Protein AF-A0A090W2R4-F1 (afdb_monomer_lite)

pLDDT: mean 85.59, std 10.7, range [49.16, 96.56]

Sequence (148 aa):
MKKVISLIYLLGVFQSLTAQNKTEIKQKLDSLAKVYTEYRLNNQLQKKRFEVTITSEKWDSINFDPYRNDIKIQPFEITFSDSTYTSPIDGKKVITSRYGWRRGRAHQGIDIDLVTGDSVRTMFDGIVRFARYSSGHGRIVIVRHYNA

InterPro domains:
  IPR011055 Duplicated hybrid motif [G3DSA:2.70.70.10] (69-148)
  IPR011055 Duplicated hybrid motif [SSF51261] (20-147)

Organism: NCBI:txid221126

Secondary structure (DSSP, 8-state):
-HHHHHHHHHHHHHHHHHHHHHHHHHHHHHHHHHHHHHHHHHHHHHHHHHTS-TTTSS--SS-S-TTTTS----PPP----GGG---SSSS---EEE-SEEETTEEE-S-EE---TT-----SS-EEEEEEEEETTTEEEEEEEEPP-

Structure (mmCIF, N/CA/C/O backbone):
data_AF-A0A090W2R4-F1
#
_entry.id   AF-A0A090W2R4-F1
#
loop_
_atom_site.group_PDB
_atom_site.id
_atom_site.type_symbol
_atom_site.label_atom_id
_atom_site.label_alt_id
_atom_site.label_comp_id
_atom_site.label_asym_id
_atom_site.label_entity_id
_atom_site.label_seq_id
_atom_site.pdbx_PDB_ins_code
_atom_site.Cartn_x
_atom_site.Cartn_y
_atom_site.Cartn_z
_atom_site.occupancy
_atom_site.B_iso_or_equiv
_atom_site.auth_seq_id
_atom_site.auth_comp_id
_atom_site.auth_asym_id
_atom_site.auth_atom_id
_atom_site.pdbx_PDB_model_num
ATOM 1 N N . MET A 1 1 ? 52.989 5.330 -77.107 1.00 63.06 1 MET A N 1
ATOM 2 C CA . MET A 1 1 ? 53.467 5.506 -75.713 1.00 63.06 1 MET A CA 1
ATOM 3 C C . MET A 1 1 ? 52.645 6.516 -74.905 1.00 63.06 1 MET A C 1
ATOM 5 O O . MET A 1 1 ? 52.039 6.098 -73.931 1.00 63.06 1 MET A O 1
ATOM 9 N N . LYS A 1 2 ? 52.516 7.794 -75.307 1.00 64.81 2 LYS A N 1
ATOM 10 C CA . LYS A 1 2 ? 51.779 8.825 -74.527 1.00 64.81 2 LYS A CA 1
ATOM 11 C C . LYS A 1 2 ? 50.309 8.476 -74.192 1.00 64.81 2 LYS A C 1
ATOM 13 O O . LYS A 1 2 ? 49.874 8.700 -73.070 1.00 64.81 2 LYS A O 1
ATOM 18 N N . LYS A 1 3 ? 49.570 7.857 -75.126 1.00 68.06 3 LYS A N 1
ATOM 19 C CA . LYS A 1 3 ? 48.167 7.425 -74.917 1.00 68.06 3 LYS A CA 1
ATOM 20 C C . LYS A 1 3 ? 48.014 6.291 -73.887 1.00 68.06 3 LYS A C 1
ATOM 22 O O . LYS A 1 3 ? 47.034 6.266 -73.157 1.00 68.06 3 LYS A O 1
ATOM 27 N N . VAL A 1 4 ? 48.995 5.389 -73.800 1.00 74.81 4 VAL A N 1
ATOM 28 C CA . VAL A 1 4 ? 48.988 4.259 -72.849 1.00 74.81 4 VAL A CA 1
ATOM 29 C C . VAL A 1 4 ? 49.258 4.755 -71.428 1.00 74.81 4 VAL A C 1
ATOM 31 O O . VAL A 1 4 ? 48.567 4.361 -70.498 1.00 74.81 4 VAL A O 1
ATOM 34 N N . ILE A 1 5 ? 50.199 5.691 -71.275 1.00 75.06 5 ILE A N 1
ATOM 35 C CA . ILE A 1 5 ? 50.505 6.321 -69.983 1.00 75.06 5 ILE A CA 1
ATOM 36 C C . ILE A 1 5 ? 49.275 7.079 -69.457 1.00 75.06 5 ILE A C 1
ATOM 38 O O . ILE A 1 5 ? 48.889 6.896 -68.309 1.00 75.06 5 ILE A O 1
ATOM 42 N N . SER A 1 6 ? 48.595 7.853 -70.309 1.00 72.88 6 SER A N 1
ATOM 43 C CA . SER A 1 6 ? 47.368 8.571 -69.930 1.00 72.88 6 SER A CA 1
ATOM 44 C C . SER A 1 6 ? 46.235 7.645 -69.461 1.00 72.88 6 SER A C 1
ATOM 46 O O . SER A 1 6 ? 45.525 7.998 -68.522 1.00 72.88 6 SER A O 1
ATOM 48 N N . LEU A 1 7 ? 46.081 6.463 -70.068 1.00 76.69 7 LEU A N 1
ATOM 49 C CA . LEU A 1 7 ? 45.064 5.483 -69.677 1.00 76.69 7 LEU A CA 1
ATOM 50 C C . LEU A 1 7 ? 45.366 4.846 -68.310 1.00 76.69 7 LEU A C 1
ATOM 52 O O . LEU A 1 7 ? 44.453 4.653 -67.511 1.00 76.69 7 LEU A O 1
ATOM 56 N N . ILE A 1 8 ? 46.642 4.577 -68.016 1.00 79.88 8 ILE A N 1
ATOM 57 C CA . ILE A 1 8 ? 47.083 4.051 -66.714 1.00 79.88 8 ILE A CA 1
ATOM 58 C C . ILE A 1 8 ? 46.815 5.069 -65.596 1.00 79.88 8 ILE A C 1
ATOM 60 O O . ILE A 1 8 ? 46.301 4.698 -64.543 1.00 79.88 8 ILE A O 1
ATOM 64 N N . TYR A 1 9 ? 47.087 6.358 -65.836 1.00 79.12 9 TYR A N 1
ATOM 65 C CA . TYR A 1 9 ? 46.758 7.423 -64.881 1.00 79.12 9 TYR A CA 1
ATOM 66 C C . TYR A 1 9 ? 45.248 7.532 -64.634 1.00 79.12 9 TYR A C 1
ATOM 68 O O . TYR A 1 9 ? 44.826 7.623 -63.483 1.00 79.12 9 TYR A O 1
ATOM 76 N N . LEU A 1 10 ? 44.427 7.468 -65.688 1.00 78.9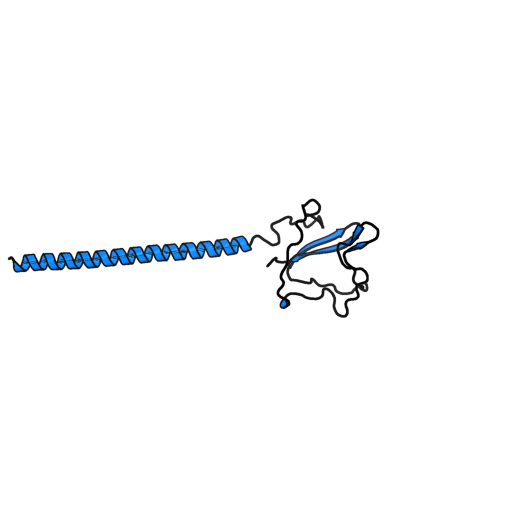4 10 LEU A N 1
ATOM 77 C CA . LEU A 1 10 ? 42.967 7.516 -65.559 1.00 78.94 10 LEU A CA 1
ATOM 78 C C . LEU A 1 10 ? 42.427 6.324 -64.749 1.00 78.94 10 LEU A C 1
ATOM 80 O O . LEU A 1 10 ? 41.570 6.502 -63.883 1.00 78.94 10 LEU A O 1
ATOM 84 N N . LEU A 1 11 ? 42.964 5.122 -64.986 1.00 81.19 11 LEU A N 1
ATOM 85 C CA . LEU A 1 11 ? 42.590 3.916 -64.248 1.00 81.19 11 LEU A CA 1
ATOM 86 C C . LEU A 1 11 ? 43.001 4.004 -62.768 1.00 81.19 11 LEU A C 1
ATOM 88 O O . LEU A 1 11 ? 42.218 3.637 -61.895 1.00 81.19 11 LEU A O 1
ATOM 92 N N . GLY A 1 12 ? 44.189 4.547 -62.480 1.00 76.00 12 GLY A N 1
ATOM 93 C CA . GLY A 1 12 ? 44.664 4.782 -61.114 1.00 76.00 12 GLY A CA 1
ATOM 94 C C . GLY A 1 12 ? 43.809 5.792 -60.341 1.00 76.00 12 GLY A C 1
ATOM 95 O O . GLY A 1 12 ? 43.485 5.554 -59.179 1.00 76.00 12 GLY A O 1
ATOM 96 N N . VAL A 1 13 ? 43.375 6.879 -60.993 1.00 76.19 13 VAL A N 1
ATOM 97 C CA . VAL A 1 13 ? 42.456 7.874 -60.404 1.00 76.19 13 VAL A CA 1
ATOM 98 C C . VAL A 1 13 ? 41.071 7.273 -60.137 1.00 76.19 13 VAL A C 1
ATOM 100 O O . VAL A 1 13 ? 40.458 7.550 -59.108 1.00 76.19 13 VAL A O 1
ATOM 103 N N . PHE A 1 14 ? 40.571 6.409 -61.024 1.00 81.88 14 PHE A N 1
ATOM 104 C CA . PHE A 1 14 ? 39.295 5.727 -60.802 1.00 81.88 14 PHE A CA 1
ATOM 105 C C . PHE A 1 14 ? 39.373 4.742 -59.624 1.00 81.88 14 PHE A C 1
ATOM 107 O O . PHE A 1 14 ? 38.499 4.725 -58.755 1.00 81.88 14 PHE A O 1
ATOM 114 N N . GLN A 1 15 ? 40.452 3.957 -59.541 1.00 78.88 15 GLN A N 1
ATOM 115 C CA . GLN A 1 15 ? 40.676 3.030 -58.430 1.00 78.88 15 GLN A CA 1
ATOM 116 C C . GLN A 1 15 ? 40.804 3.759 -57.083 1.00 78.88 15 GLN A C 1
ATOM 118 O O . GLN A 1 15 ? 40.185 3.327 -56.109 1.00 78.88 15 GLN A O 1
ATOM 123 N N . SER A 1 16 ? 41.517 4.888 -57.015 1.00 74.69 16 SER A N 1
ATOM 124 C CA . SER A 1 16 ? 41.635 5.663 -55.772 1.00 74.69 16 SER A CA 1
ATOM 125 C C . SER A 1 16 ? 40.297 6.263 -55.321 1.00 74.69 16 SER A C 1
ATOM 127 O O . SER A 1 16 ? 39.964 6.165 -54.139 1.00 74.69 16 SER A O 1
ATOM 129 N N . LEU A 1 17 ? 39.478 6.777 -56.247 1.00 77.62 17 LEU A N 1
ATOM 130 C CA . LEU A 1 17 ? 38.143 7.307 -55.943 1.00 77.62 17 LEU A CA 1
ATOM 131 C C . LEU A 1 17 ? 37.202 6.220 -55.390 1.00 77.62 17 LEU A C 1
ATOM 133 O O . LEU A 1 17 ? 36.506 6.434 -54.397 1.00 77.62 17 LEU A O 1
ATOM 137 N N . THR A 1 18 ? 37.211 5.020 -55.986 1.00 83.31 18 THR A N 1
ATOM 138 C CA . THR A 1 18 ? 36.407 3.889 -55.481 1.00 83.31 18 THR A CA 1
ATOM 139 C C . THR A 1 18 ? 36.855 3.424 -54.092 1.00 83.31 18 THR A C 1
ATOM 141 O O . THR A 1 18 ? 36.014 3.110 -53.245 1.00 83.31 18 THR A O 1
ATOM 144 N N . ALA A 1 19 ? 38.163 3.432 -53.816 1.00 81.31 19 ALA A N 1
ATOM 145 C CA . ALA A 1 19 ? 38.710 3.086 -52.508 1.00 81.31 19 ALA A CA 1
ATOM 146 C C . ALA A 1 19 ? 38.350 4.132 -51.438 1.00 81.31 19 ALA A C 1
ATOM 148 O O . ALA A 1 19 ? 37.998 3.769 -50.311 1.00 81.31 19 ALA A O 1
ATOM 149 N N . GLN A 1 20 ? 38.374 5.419 -51.797 1.00 81.69 20 GLN A N 1
ATOM 150 C CA . GLN A 1 20 ? 37.968 6.514 -50.917 1.00 81.69 20 GLN A CA 1
ATOM 151 C C . GLN A 1 20 ? 36.478 6.414 -50.558 1.00 81.69 20 GLN A C 1
ATOM 153 O O . GLN A 1 20 ? 36.143 6.403 -49.374 1.00 81.69 20 GLN A O 1
ATOM 158 N N . ASN A 1 21 ? 35.601 6.193 -51.546 1.00 85.12 21 ASN A N 1
ATOM 159 C CA . ASN A 1 21 ? 34.167 5.973 -51.314 1.00 85.12 21 ASN A CA 1
ATOM 160 C C . ASN A 1 21 ? 33.903 4.755 -50.414 1.00 85.12 21 ASN A C 1
ATOM 162 O O . ASN A 1 21 ? 33.089 4.819 -49.494 1.00 85.12 21 ASN A O 1
ATOM 166 N N . LYS A 1 22 ? 34.617 3.641 -50.629 1.00 89.50 22 LYS A N 1
ATOM 167 C CA . LYS A 1 22 ? 34.499 2.442 -49.782 1.00 89.50 22 LYS A CA 1
ATOM 168 C C . LYS A 1 22 ? 34.914 2.718 -48.335 1.00 89.50 22 LYS A C 1
ATOM 170 O O . LYS A 1 22 ? 34.295 2.196 -47.408 1.00 89.50 22 LYS A O 1
ATOM 175 N N . THR A 1 23 ? 35.945 3.535 -48.144 1.00 90.38 23 THR A N 1
ATOM 176 C CA . THR A 1 23 ? 36.439 3.918 -46.816 1.00 90.38 23 THR A CA 1
ATOM 177 C C . THR A 1 23 ? 35.430 4.805 -46.092 1.00 90.38 23 THR A C 1
ATOM 179 O O . THR A 1 23 ? 35.125 4.545 -44.932 1.00 90.38 23 THR A O 1
ATOM 182 N N . GLU A 1 24 ? 34.842 5.783 -46.783 1.00 91.44 24 GLU A N 1
ATOM 183 C CA . GLU A 1 24 ? 33.802 6.651 -46.219 1.00 91.44 24 GLU A CA 1
ATOM 184 C C . GLU A 1 24 ? 32.540 5.858 -45.838 1.00 91.44 24 GLU A C 1
ATOM 186 O O . GLU A 1 24 ? 31.991 6.038 -44.751 1.00 91.44 24 GLU A O 1
ATOM 191 N N . ILE A 1 25 ? 32.109 4.920 -46.690 1.00 89.88 25 ILE A N 1
ATOM 192 C CA . ILE A 1 25 ? 30.982 4.022 -46.394 1.00 89.88 25 ILE A CA 1
ATOM 193 C C . ILE A 1 25 ? 31.279 3.180 -45.150 1.00 89.88 25 ILE A C 1
ATOM 195 O O . ILE A 1 25 ? 30.427 3.070 -44.269 1.00 89.88 25 ILE A O 1
ATOM 199 N N . LYS A 1 26 ? 32.491 2.621 -45.041 1.00 92.94 26 LYS A N 1
ATOM 200 C CA . LYS A 1 26 ? 32.899 1.848 -43.863 1.00 92.94 26 LYS A CA 1
ATOM 201 C C . LYS A 1 26 ? 32.877 2.703 -42.594 1.00 92.94 26 LYS A C 1
ATOM 203 O O . LYS A 1 26 ? 32.301 2.283 -41.600 1.00 92.94 26 LYS A O 1
ATOM 208 N N . GLN A 1 27 ? 33.417 3.919 -42.644 1.00 94.62 27 GLN A N 1
ATOM 209 C CA . GLN A 1 27 ? 33.406 4.843 -41.505 1.00 94.62 27 GLN A CA 1
ATOM 210 C C . GLN A 1 27 ? 31.981 5.204 -41.059 1.00 94.62 27 GLN A C 1
ATOM 212 O O . GLN A 1 27 ? 31.710 5.261 -39.860 1.00 94.62 27 GLN A O 1
ATOM 217 N N . LYS A 1 28 ? 31.054 5.405 -42.007 1.00 93.69 28 LYS A N 1
ATOM 218 C CA . LYS A 1 28 ? 29.631 5.643 -41.709 1.00 93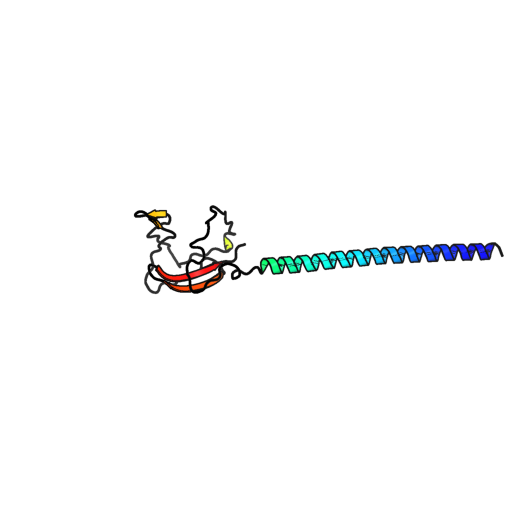.69 28 LYS A CA 1
ATOM 219 C C . LYS A 1 28 ? 28.942 4.415 -41.106 1.00 93.69 28 LYS A C 1
ATOM 221 O O . LYS A 1 28 ? 28.105 4.561 -40.222 1.00 93.69 28 LYS A O 1
ATOM 226 N N . LEU A 1 29 ? 29.287 3.211 -41.561 1.00 94.62 29 LEU A N 1
ATOM 227 C CA . LEU A 1 29 ? 28.769 1.968 -40.982 1.00 94.62 29 LEU A CA 1
ATOM 228 C C . LEU A 1 29 ? 29.286 1.752 -39.556 1.00 94.62 29 LEU A C 1
ATOM 230 O O . LEU A 1 29 ? 28.501 1.417 -38.671 1.00 94.62 29 LEU A O 1
ATOM 234 N N . ASP A 1 30 ? 30.573 2.005 -39.318 1.00 95.94 30 ASP A N 1
ATOM 235 C CA . ASP A 1 30 ? 31.190 1.886 -37.995 1.00 95.94 30 ASP A CA 1
ATOM 236 C C . ASP A 1 30 ? 30.583 2.901 -37.008 1.00 95.94 30 ASP A C 1
ATOM 238 O O . ASP A 1 30 ? 30.282 2.561 -35.859 1.00 95.94 30 ASP A O 1
ATOM 242 N N . SER A 1 31 ? 30.327 4.138 -37.453 1.00 93.69 31 SER A N 1
ATOM 243 C CA . SER A 1 31 ? 29.675 5.152 -36.617 1.00 93.69 31 SER A CA 1
ATOM 244 C C . SER A 1 31 ? 28.214 4.807 -36.316 1.00 93.69 31 SER A C 1
ATOM 246 O O . SER A 1 31 ? 27.786 4.934 -35.168 1.00 93.69 31 SER A O 1
ATOM 248 N N . LEU A 1 32 ? 27.463 4.291 -37.295 1.00 95.62 32 LEU A N 1
ATOM 249 C CA . LEU A 1 32 ? 26.089 3.827 -37.093 1.00 95.62 32 LEU A CA 1
ATOM 250 C C . LEU A 1 32 ? 26.026 2.646 -36.115 1.00 95.62 32 LEU A C 1
ATOM 252 O O . LEU A 1 32 ? 25.173 2.623 -35.225 1.00 95.62 32 LEU A O 1
ATOM 256 N N . ALA A 1 33 ? 26.951 1.689 -36.238 1.00 95.31 33 ALA A N 1
ATOM 257 C CA . ALA A 1 33 ? 27.058 0.558 -35.321 1.00 95.31 33 ALA A CA 1
ATOM 258 C C . ALA A 1 33 ? 27.340 1.023 -33.883 1.00 95.31 33 ALA A C 1
ATOM 260 O O . ALA A 1 33 ? 26.746 0.504 -32.932 1.00 95.31 33 ALA A O 1
ATOM 261 N N . LYS A 1 34 ? 28.189 2.045 -33.716 1.00 96.38 34 LYS A N 1
ATOM 262 C CA . LYS A 1 34 ? 28.466 2.656 -32.412 1.00 96.38 34 LYS A CA 1
ATOM 263 C C . LYS A 1 34 ? 27.217 3.306 -31.809 1.00 96.38 34 LYS A C 1
ATOM 265 O O . LYS A 1 34 ? 26.869 2.984 -30.676 1.00 96.38 34 LYS A O 1
ATOM 270 N N . VAL A 1 35 ? 26.504 4.135 -32.577 1.00 96.38 35 VAL A N 1
ATOM 271 C CA . VAL A 1 35 ? 25.259 4.790 -32.129 1.00 96.38 35 VAL A CA 1
ATOM 272 C C . VAL A 1 35 ? 24.209 3.757 -31.713 1.00 96.38 35 VAL A C 1
ATOM 274 O O . VAL A 1 35 ? 23.595 3.884 -30.654 1.00 96.38 35 VAL A O 1
ATOM 277 N N . TYR A 1 36 ? 24.028 2.695 -32.503 1.00 94.44 36 TYR A N 1
ATOM 278 C CA . TYR A 1 36 ? 23.093 1.623 -32.161 1.00 94.44 36 TYR A CA 1
ATOM 279 C C . TYR A 1 36 ? 23.491 0.902 -30.864 1.00 94.44 36 TYR A C 1
ATOM 281 O O . TYR A 1 36 ? 22.639 0.606 -30.025 1.00 94.44 36 TYR A O 1
ATOM 289 N N . THR A 1 37 ? 24.788 0.661 -30.664 1.00 96.00 37 THR A N 1
ATOM 290 C CA . THR A 1 37 ? 25.310 0.029 -29.444 1.00 96.00 37 THR A CA 1
ATOM 291 C C . THR A 1 37 ? 25.068 0.904 -28.210 1.00 96.00 37 THR A C 1
ATOM 293 O O . THR A 1 37 ? 24.588 0.406 -27.191 1.00 96.00 37 THR A O 1
ATOM 296 N N . GLU A 1 38 ? 25.321 2.211 -28.310 1.00 95.19 38 GLU A N 1
ATOM 297 C CA . GLU A 1 38 ? 25.050 3.182 -27.240 1.00 95.19 38 GLU A CA 1
ATOM 298 C C . GLU A 1 38 ? 23.555 3.243 -26.896 1.00 95.19 38 G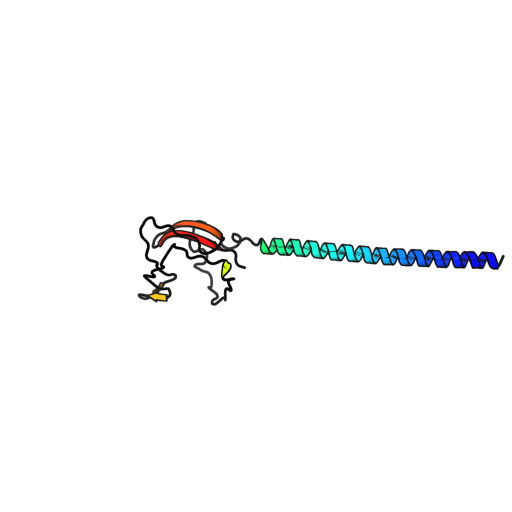LU A C 1
ATOM 300 O O . GLU A 1 38 ? 23.188 3.174 -25.722 1.00 95.19 38 GLU A O 1
ATOM 305 N N . TYR A 1 39 ? 22.676 3.282 -27.903 1.00 95.06 39 TYR A N 1
ATOM 306 C CA . TYR A 1 39 ? 21.224 3.244 -27.704 1.00 95.06 39 TYR A CA 1
ATOM 307 C C . TYR A 1 39 ? 20.773 1.979 -26.958 1.00 95.06 39 TYR A C 1
ATOM 309 O O . TYR A 1 39 ? 20.003 2.049 -25.997 1.00 95.06 39 TYR A O 1
ATOM 317 N N . ARG A 1 40 ? 21.290 0.807 -27.353 1.00 92.75 40 ARG A N 1
ATOM 318 C CA . ARG A 1 40 ? 20.980 -0.473 -26.697 1.00 92.75 40 ARG A CA 1
ATOM 319 C C . ARG A 1 40 ? 21.445 -0.500 -25.243 1.00 92.75 40 ARG A C 1
ATOM 321 O O . ARG A 1 40 ? 20.680 -0.938 -24.382 1.00 92.75 40 ARG A O 1
ATOM 328 N N . LEU A 1 41 ? 22.657 -0.015 -24.965 1.00 93.06 41 LEU A N 1
ATOM 329 C CA . LEU A 1 41 ? 23.193 0.062 -23.607 1.00 93.06 41 LEU A CA 1
ATOM 330 C C . LEU A 1 41 ? 22.370 1.020 -22.740 1.00 93.06 41 LEU A C 1
ATOM 332 O O . LEU A 1 41 ? 22.010 0.668 -21.619 1.00 93.06 41 LEU A O 1
ATOM 336 N N . ASN A 1 42 ? 22.009 2.189 -23.272 1.00 90.12 42 ASN A N 1
ATOM 337 C CA . ASN A 1 42 ? 21.182 3.167 -22.567 1.00 90.12 42 ASN A CA 1
ATOM 338 C C . ASN A 1 42 ? 19.803 2.603 -22.221 1.00 90.12 42 ASN A C 1
ATOM 340 O O . ASN A 1 42 ? 19.370 2.740 -21.080 1.00 90.12 42 ASN A O 1
ATOM 344 N N . ASN A 1 43 ? 19.150 1.892 -23.143 1.00 85.75 43 ASN A N 1
ATOM 345 C CA . ASN A 1 43 ? 17.879 1.223 -22.857 1.00 85.75 43 ASN A CA 1
ATOM 346 C C . ASN A 1 43 ? 18.020 0.145 -21.774 1.00 85.75 43 ASN A C 1
ATOM 348 O O . ASN A 1 43 ? 17.165 0.028 -20.897 1.00 85.75 43 ASN A O 1
ATOM 352 N N . GLN A 1 44 ? 19.107 -0.631 -21.795 1.00 87.56 44 GLN A N 1
ATOM 353 C CA . GLN A 1 44 ? 19.366 -1.636 -20.765 1.00 87.56 44 GLN A CA 1
ATOM 354 C C . GLN A 1 44 ? 19.644 -0.995 -19.397 1.00 87.56 44 GLN A C 1
ATOM 356 O O . GLN A 1 44 ? 19.147 -1.481 -18.383 1.00 87.56 44 GLN A O 1
ATOM 361 N N . LEU A 1 45 ? 20.393 0.111 -19.355 1.00 81.88 45 LEU A N 1
ATOM 362 C CA . LEU A 1 45 ? 20.639 0.877 -18.133 1.00 81.88 45 LEU A CA 1
ATOM 363 C C . LEU A 1 45 ? 19.365 1.537 -17.612 1.00 81.88 45 LEU A C 1
ATOM 365 O O . LEU A 1 45 ? 19.131 1.496 -16.411 1.00 81.88 45 LEU A O 1
ATOM 369 N N . GLN A 1 46 ? 18.523 2.105 -18.477 1.00 75.56 46 GLN A N 1
ATOM 370 C CA . GLN A 1 46 ? 17.224 2.649 -18.078 1.00 75.56 46 GLN A CA 1
ATOM 371 C C . GLN A 1 46 ? 16.321 1.561 -17.504 1.00 75.56 46 GLN A C 1
ATOM 373 O O . GLN A 1 46 ? 15.784 1.742 -16.416 1.00 75.56 46 GLN A O 1
ATOM 378 N N . LYS A 1 47 ? 16.233 0.399 -18.163 1.00 71.38 47 LYS A N 1
ATOM 379 C CA . LYS A 1 47 ? 15.505 -0.758 -17.634 1.00 71.38 47 LYS A CA 1
ATOM 380 C C . LYS A 1 47 ? 16.054 -1.190 -16.270 1.00 71.38 47 LYS A C 1
ATOM 382 O O . LYS A 1 47 ? 15.282 -1.356 -15.337 1.00 71.38 47 LYS A O 1
ATOM 387 N N . LYS A 1 48 ? 17.379 -1.277 -16.117 1.00 70.25 48 LYS A N 1
ATOM 388 C CA . LYS A 1 48 ? 18.040 -1.615 -14.844 1.00 70.25 48 LYS A CA 1
ATOM 389 C C . LYS A 1 48 ? 17.838 -0.549 -13.755 1.00 70.25 48 LYS A C 1
ATOM 391 O O . LYS A 1 48 ? 17.766 -0.876 -12.577 1.00 70.25 48 LYS A O 1
ATOM 396 N N . ARG A 1 49 ? 17.753 0.731 -14.128 1.00 64.38 49 ARG A N 1
ATOM 397 C CA . ARG A 1 49 ? 17.426 1.838 -13.213 1.00 64.38 49 ARG A CA 1
ATOM 398 C C . ARG A 1 49 ? 15.959 1.809 -12.795 1.00 64.38 49 ARG A C 1
ATOM 400 O O . ARG A 1 49 ? 15.671 2.120 -11.651 1.00 64.38 49 ARG A O 1
ATOM 407 N N . PHE A 1 50 ? 15.054 1.409 -13.683 1.00 61.41 50 PHE A N 1
ATOM 408 C CA . PHE A 1 50 ? 13.656 1.154 -13.333 1.00 61.41 50 PHE A CA 1
ATOM 409 C C . PHE A 1 50 ? 13.510 -0.110 -12.466 1.00 61.41 50 PHE A C 1
ATOM 411 O O . PHE A 1 50 ? 12.653 -0.176 -11.595 1.00 61.41 50 PHE A O 1
ATOM 418 N N . GLU A 1 51 ? 14.415 -1.080 -12.621 1.00 58.19 51 GLU A N 1
ATOM 419 C CA . GLU A 1 51 ? 14.573 -2.212 -11.701 1.00 58.19 51 GLU A CA 1
ATOM 420 C C . GLU A 1 51 ? 15.161 -1.820 -10.329 1.00 58.19 51 GLU A C 1
ATOM 422 O O . GLU A 1 51 ? 15.331 -2.715 -9.498 1.00 58.19 51 GLU A O 1
ATOM 427 N N . VAL A 1 52 ? 15.430 -0.530 -10.033 1.00 57.88 52 VAL A N 1
ATOM 428 C CA . VAL A 1 52 ? 15.598 -0.055 -8.643 1.00 57.88 52 VAL A CA 1
ATOM 429 C C . VAL A 1 52 ? 14.321 -0.417 -7.907 1.00 57.88 52 VAL A C 1
ATOM 431 O O . VAL A 1 52 ? 13.253 0.166 -8.069 1.00 57.88 52 VAL A O 1
ATOM 434 N N . THR A 1 53 ? 14.436 -1.524 -7.192 1.00 69.50 53 THR A N 1
ATOM 435 C CA . THR A 1 53 ? 13.308 -2.405 -6.965 1.00 69.50 53 THR A CA 1
ATOM 436 C C . THR A 1 53 ? 12.377 -1.759 -5.955 1.00 69.50 53 THR A C 1
ATOM 438 O O . THR A 1 53 ? 12.827 -1.101 -5.016 1.00 69.50 53 THR A O 1
ATOM 441 N N . ILE A 1 54 ? 11.083 -2.039 -6.057 1.00 78.75 54 ILE A N 1
ATOM 442 C CA . ILE A 1 54 ? 10.105 -1.795 -4.988 1.00 78.75 54 ILE A CA 1
ATOM 443 C C . ILE A 1 54 ? 10.582 -2.335 -3.614 1.00 78.75 54 ILE A C 1
ATOM 445 O O . ILE A 1 54 ? 10.098 -1.922 -2.568 1.00 78.75 54 ILE A O 1
ATOM 449 N N . THR A 1 55 ? 11.588 -3.214 -3.590 1.00 82.50 55 THR A N 1
ATOM 450 C CA . THR A 1 55 ? 12.231 -3.782 -2.399 1.00 82.50 55 THR A CA 1
ATOM 451 C C . THR A 1 55 ? 13.622 -3.222 -2.066 1.00 82.50 55 THR A C 1
ATOM 453 O O . THR A 1 55 ? 14.288 -3.760 -1.191 1.00 82.50 55 THR A O 1
ATOM 456 N N . SER A 1 56 ? 14.112 -2.200 -2.766 1.00 78.75 56 SER A N 1
ATOM 457 C CA . SER A 1 56 ? 15.511 -1.748 -2.653 1.00 78.75 56 SER A CA 1
ATOM 458 C C . SER A 1 56 ? 15.767 -0.866 -1.427 1.00 78.75 56 SER A C 1
ATOM 460 O O . SER A 1 56 ? 16.707 -1.106 -0.673 1.00 78.75 56 SER A O 1
ATOM 462 N N . GLU A 1 57 ? 14.916 0.132 -1.188 1.00 81.38 57 GLU A N 1
ATOM 463 C CA . GLU A 1 57 ? 15.084 1.071 -0.075 1.00 81.38 57 GLU A CA 1
ATOM 464 C C . GLU A 1 57 ? 14.236 0.687 1.135 1.00 81.38 57 GLU A C 1
ATOM 466 O O . GLU A 1 57 ? 13.020 0.531 1.008 1.00 81.38 57 GLU A O 1
ATOM 471 N N . LYS A 1 58 ? 14.866 0.597 2.315 1.00 84.12 58 LYS A N 1
ATOM 472 C CA . LYS A 1 58 ? 14.195 0.401 3.617 1.00 84.12 58 LYS A CA 1
ATOM 473 C C . LYS A 1 58 ? 13.192 -0.756 3.637 1.00 84.12 58 LYS A C 1
ATOM 475 O O . LYS A 1 58 ? 12.130 -0.695 4.261 1.00 84.12 58 LYS A O 1
ATOM 480 N N . TRP A 1 59 ? 13.546 -1.831 2.942 1.00 89.19 59 TRP A N 1
ATOM 481 C CA . TRP A 1 59 ? 12.767 -3.055 2.935 1.00 89.19 59 TRP A CA 1
ATOM 482 C C . TRP A 1 59 ? 12.960 -3.822 4.242 1.00 89.19 59 TRP A C 1
ATOM 484 O O . TRP A 1 59 ? 13.939 -4.539 4.427 1.00 89.19 59 TRP A O 1
ATOM 494 N N . ASP A 1 60 ? 12.006 -3.651 5.153 1.00 90.88 60 ASP A N 1
ATOM 495 C CA . ASP A 1 60 ? 11.980 -4.315 6.453 1.00 90.88 60 ASP A CA 1
ATOM 496 C C . ASP A 1 60 ? 10.675 -5.111 6.607 1.00 90.88 60 ASP A C 1
ATOM 498 O O . ASP A 1 60 ? 9.587 -4.544 6.499 1.00 90.88 60 ASP A O 1
ATOM 502 N N . SER A 1 61 ? 10.769 -6.422 6.838 1.00 91.06 61 SER A N 1
ATOM 503 C CA . SER A 1 61 ? 9.615 -7.320 7.025 1.00 91.06 61 SER A CA 1
ATOM 504 C C . SER A 1 61 ? 9.277 -7.596 8.498 1.00 91.06 61 SER A C 1
ATOM 506 O O . SER A 1 61 ? 8.376 -8.390 8.804 1.00 91.06 61 SER A O 1
ATOM 508 N N . ILE A 1 62 ? 9.989 -6.939 9.418 1.00 90.88 62 ILE A N 1
ATOM 509 C CA . ILE A 1 62 ? 9.869 -7.064 10.876 1.00 90.88 62 ILE A CA 1
ATOM 510 C C . ILE A 1 62 ? 9.364 -5.759 11.498 1.00 90.88 62 ILE A C 1
ATOM 512 O O . ILE A 1 62 ? 8.531 -5.804 12.399 1.00 90.88 62 ILE A O 1
ATOM 516 N N . ASN A 1 63 ? 9.817 -4.600 11.021 1.00 90.38 63 ASN A N 1
ATOM 517 C CA . ASN A 1 63 ? 9.330 -3.308 11.496 1.00 90.38 63 ASN A CA 1
ATOM 518 C C . ASN A 1 63 ? 8.280 -2.739 10.542 1.00 90.38 63 ASN A C 1
ATOM 520 O O . ASN A 1 63 ? 8.518 -2.527 9.349 1.00 90.38 63 ASN A O 1
ATOM 524 N N . PHE A 1 64 ? 7.092 -2.453 11.075 1.00 90.31 64 PHE A N 1
ATOM 525 C CA . PHE A 1 64 ? 5.997 -1.924 10.265 1.00 90.31 64 PHE A CA 1
ATOM 526 C C . PHE A 1 64 ? 6.262 -0.477 9.802 1.00 90.31 64 PHE A C 1
ATOM 528 O O . PHE A 1 64 ? 5.811 -0.112 8.723 1.00 90.31 64 PHE A O 1
ATOM 535 N N . ASP A 1 65 ? 7.039 0.323 10.541 1.00 89.31 65 ASP A N 1
ATOM 536 C CA . ASP A 1 65 ? 7.409 1.698 10.163 1.00 89.31 65 ASP A CA 1
ATOM 537 C C . ASP A 1 65 ? 8.941 1.888 10.116 1.00 89.31 65 ASP A C 1
ATOM 539 O O . ASP A 1 65 ? 9.536 2.400 11.069 1.00 89.31 65 ASP A O 1
ATOM 543 N N . PRO A 1 66 ? 9.608 1.480 9.018 1.00 89.38 66 PRO A N 1
ATOM 544 C CA . PRO A 1 66 ? 11.053 1.665 8.849 1.00 89.38 66 PRO A CA 1
ATOM 545 C C . PRO A 1 66 ? 11.449 3.121 8.523 1.00 89.38 66 PRO A C 1
ATOM 547 O O . PRO A 1 66 ? 12.638 3.447 8.454 1.00 89.38 66 PRO A O 1
ATOM 550 N N . TYR A 1 67 ? 10.468 4.009 8.331 1.00 86.88 67 TYR A N 1
ATOM 551 C CA . TYR A 1 67 ? 10.657 5.424 7.998 1.00 86.88 67 TYR A CA 1
ATOM 552 C C . TYR A 1 67 ? 10.424 6.349 9.201 1.00 86.88 67 TYR A C 1
ATOM 554 O O . TYR A 1 67 ? 10.473 7.567 9.055 1.00 86.88 67 TYR A O 1
ATOM 562 N N . ARG A 1 68 ? 10.191 5.799 10.400 1.00 86.00 68 ARG A N 1
ATOM 563 C CA . ARG A 1 68 ? 9.810 6.555 11.605 1.00 86.00 68 ARG A CA 1
ATOM 564 C C . ARG A 1 68 ? 10.706 7.760 11.917 1.00 86.00 68 ARG A C 1
ATOM 566 O O . ARG A 1 68 ? 10.206 8.773 12.396 1.00 86.00 68 ARG A O 1
ATOM 573 N N . ASN A 1 69 ? 12.007 7.629 11.667 1.00 87.38 69 ASN A N 1
ATOM 574 C CA . ASN A 1 69 ? 13.014 8.645 11.982 1.00 87.38 69 ASN A CA 1
ATOM 575 C C . ASN A 1 69 ? 13.409 9.503 10.771 1.00 87.38 69 ASN A C 1
ATOM 577 O O . ASN A 1 69 ? 14.294 10.348 10.890 1.00 87.38 69 ASN A O 1
ATOM 581 N N . ASP A 1 70 ? 12.785 9.287 9.614 1.00 86.56 70 ASP A N 1
ATOM 582 C CA . ASP A 1 70 ? 13.106 10.049 8.417 1.00 86.56 70 ASP A CA 1
ATOM 583 C C . ASP A 1 70 ? 12.399 11.394 8.411 1.00 86.56 70 ASP A C 1
ATOM 585 O O . ASP A 1 70 ? 11.262 11.548 8.869 1.00 86.56 70 ASP A O 1
ATOM 589 N N . ILE A 1 71 ? 13.070 12.368 7.804 1.00 80.62 71 ILE A N 1
ATOM 590 C CA . ILE A 1 71 ? 12.472 13.659 7.499 1.00 80.62 71 ILE A CA 1
ATOM 591 C C . ILE A 1 71 ? 11.417 13.432 6.414 1.00 80.62 71 ILE A C 1
ATOM 593 O O . ILE A 1 71 ? 11.731 13.108 5.269 1.00 80.62 71 ILE A O 1
ATOM 597 N N . LYS A 1 72 ? 10.146 13.605 6.780 1.00 76.88 72 LYS A N 1
ATOM 598 C CA . LYS A 1 72 ? 9.021 13.523 5.845 1.00 76.88 72 LYS A CA 1
ATOM 599 C C . LYS A 1 72 ? 8.955 14.817 5.039 1.00 76.88 72 LYS A C 1
ATOM 601 O O . LYS A 1 72 ? 8.443 15.820 5.528 1.00 76.88 72 LYS A O 1
ATOM 606 N N . ILE A 1 73 ? 9.472 14.794 3.815 1.00 70.12 73 ILE A N 1
ATOM 607 C CA . ILE A 1 73 ? 9.318 15.907 2.874 1.00 70.12 73 ILE A CA 1
ATOM 608 C C . ILE A 1 73 ? 7.890 15.827 2.311 1.00 70.12 73 ILE A C 1
ATOM 610 O O . ILE A 1 73 ? 7.545 14.879 1.609 1.00 70.12 73 ILE A O 1
ATOM 614 N N . GLN A 1 74 ? 7.031 16.778 2.682 1.00 69.06 74 GLN A N 1
ATOM 615 C CA . GLN A 1 74 ? 5.643 16.887 2.220 1.00 69.06 74 GLN A CA 1
ATOM 616 C C . GLN A 1 74 ? 5.356 18.317 1.732 1.00 69.06 74 GLN A C 1
ATOM 618 O O . GLN A 1 74 ? 5.915 19.253 2.306 1.00 69.06 74 GLN A O 1
ATOM 623 N N . PRO A 1 75 ? 4.439 18.508 0.762 1.00 61.94 75 PRO A N 1
ATOM 624 C CA . PRO A 1 75 ? 3.711 17.488 0.002 1.00 61.94 75 PRO A CA 1
ATOM 625 C C . PRO A 1 75 ? 4.448 17.087 -1.286 1.00 61.94 75 PRO A C 1
ATOM 627 O O . PRO A 1 75 ? 4.985 17.936 -1.991 1.00 61.94 75 PRO A O 1
ATOM 630 N N . PHE A 1 76 ? 4.437 15.795 -1.610 1.00 66.81 76 PHE A N 1
ATOM 631 C CA . PHE A 1 76 ? 4.693 15.334 -2.972 1.00 66.81 76 PHE A CA 1
ATOM 632 C C . PHE A 1 76 ? 3.338 15.072 -3.628 1.00 66.81 76 PHE A C 1
ATOM 634 O O . PHE A 1 76 ? 2.462 14.449 -3.026 1.00 66.81 76 PHE A O 1
ATOM 641 N N . GLU A 1 77 ? 3.141 15.611 -4.824 1.00 67.56 77 GLU A N 1
ATOM 642 C CA . GLU A 1 77 ? 1.953 15.327 -5.617 1.00 67.56 77 GLU A CA 1
ATOM 643 C C . GLU A 1 77 ? 2.119 13.942 -6.243 1.00 67.56 77 GLU A C 1
ATOM 645 O O . GLU A 1 77 ? 3.129 13.664 -6.889 1.00 67.56 77 GLU A O 1
ATOM 650 N N . ILE A 1 78 ? 1.147 13.062 -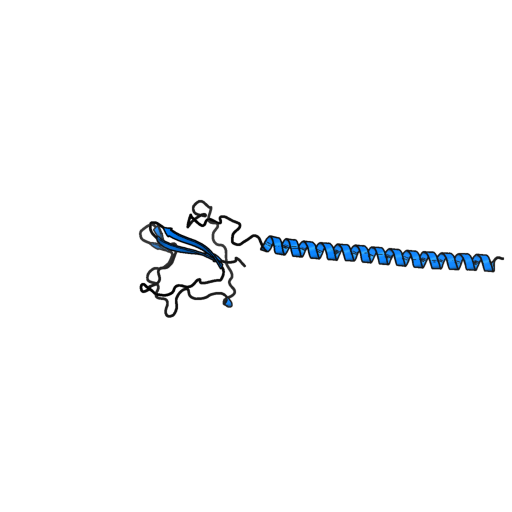6.012 1.00 66.25 78 ILE A N 1
ATOM 651 C CA . ILE A 1 78 ? 1.066 11.778 -6.704 1.00 66.25 78 ILE A CA 1
ATOM 652 C C . ILE A 1 78 ? -0.060 11.905 -7.717 1.00 66.25 78 ILE A C 1
ATOM 654 O O . ILE A 1 78 ? -1.209 12.133 -7.336 1.00 66.25 78 ILE A O 1
ATOM 658 N N . THR A 1 79 ? 0.265 11.750 -8.994 1.00 67.25 79 THR A N 1
ATOM 659 C CA . THR A 1 79 ? -0.728 11.645 -10.058 1.00 67.25 79 THR A CA 1
ATOM 660 C C . THR A 1 79 ? -1.011 10.169 -10.314 1.00 67.25 79 THR A C 1
ATOM 662 O O . THR A 1 79 ? -0.103 9.364 -10.515 1.00 67.25 79 THR A O 1
ATOM 665 N N . PHE A 1 80 ? -2.285 9.791 -10.274 1.00 65.50 80 PHE A N 1
ATOM 666 C CA . PHE A 1 80 ? -2.723 8.445 -10.629 1.00 65.50 80 PHE A CA 1
ATOM 667 C C . PHE A 1 80 ? -3.462 8.508 -11.963 1.00 65.50 80 PHE A C 1
ATOM 669 O O . PHE A 1 80 ? -4.176 9.471 -12.235 1.00 65.50 80 PHE A O 1
ATOM 676 N N . SER A 1 81 ? -3.313 7.475 -12.793 1.00 68.19 81 SER A N 1
ATOM 677 C CA . SER A 1 81 ? -4.330 7.208 -13.808 1.00 68.19 81 SER A CA 1
ATOM 678 C C . SER A 1 81 ? -5.498 6.530 -13.097 1.00 68.19 81 SER A C 1
ATOM 680 O O . SER A 1 81 ? -5.309 5.506 -12.441 1.00 68.19 81 SER A O 1
ATOM 682 N N . ASP A 1 82 ? -6.699 7.100 -13.190 1.00 62.84 82 ASP A N 1
ATOM 683 C CA . ASP A 1 82 ? -7.878 6.643 -12.434 1.00 62.84 82 ASP A CA 1
ATOM 684 C C . ASP A 1 82 ? -8.220 5.153 -12.651 1.00 62.84 82 ASP A C 1
ATOM 686 O O . ASP A 1 82 ? -8.917 4.544 -11.842 1.00 62.84 82 ASP A O 1
ATOM 690 N N . SER A 1 83 ? -7.695 4.533 -13.714 1.00 68.06 83 SER A N 1
ATOM 691 C CA . SER A 1 83 ? -7.897 3.123 -14.056 1.00 68.06 83 SER A CA 1
ATOM 692 C C . SER A 1 83 ? -7.249 2.107 -13.107 1.00 68.06 83 SER A C 1
ATOM 694 O O . SER A 1 83 ? -7.584 0.930 -13.197 1.00 68.06 83 SER A O 1
ATOM 696 N N . THR A 1 84 ? -6.311 2.499 -12.239 1.00 77.38 84 THR A N 1
ATOM 697 C CA . THR A 1 84 ? -5.573 1.544 -11.381 1.00 77.38 84 THR A CA 1
ATOM 698 C C . THR A 1 84 ? -6.101 1.446 -9.951 1.00 77.38 84 THR A C 1
ATOM 700 O O . THR A 1 84 ? -5.670 0.570 -9.202 1.00 77.38 84 THR A O 1
ATOM 703 N N . TYR A 1 85 ? -7.024 2.324 -9.558 1.00 84.50 85 TYR A N 1
ATOM 704 C CA . TYR A 1 85 ? -7.580 2.357 -8.209 1.00 84.50 85 TYR A CA 1
ATOM 705 C C . TYR A 1 85 ? -8.730 1.360 -8.040 1.00 84.50 85 TYR A C 1
ATOM 707 O O . TYR A 1 85 ? -9.675 1.343 -8.828 1.00 84.50 85 TYR A O 1
ATOM 715 N N . THR A 1 86 ? -8.727 0.622 -6.928 1.00 88.00 86 THR A N 1
ATOM 716 C CA . THR A 1 86 ? -9.913 -0.092 -6.438 1.00 88.00 86 THR A CA 1
ATOM 717 C C . THR A 1 86 ? -10.223 0.236 -4.976 1.00 88.00 86 THR A C 1
ATOM 719 O O . THR A 1 86 ? -9.346 0.570 -4.175 1.00 88.00 86 THR A O 1
ATOM 722 N N . SER A 1 87 ? -11.500 0.128 -4.603 1.00 91.06 87 SER A N 1
ATOM 723 C CA . SER A 1 87 ? -11.919 0.225 -3.202 1.00 91.06 87 SER A CA 1
ATOM 724 C C . SER A 1 87 ? -11.338 -0.954 -2.404 1.00 91.06 87 SER A C 1
ATOM 726 O O . SER A 1 87 ? -11.380 -2.084 -2.890 1.00 91.06 87 SER A O 1
ATOM 728 N N . PRO A 1 88 ? -10.849 -0.741 -1.165 1.00 93.94 88 PRO A N 1
ATOM 729 C CA . PRO A 1 88 ? -10.306 -1.827 -0.343 1.00 93.94 88 PRO A CA 1
ATOM 730 C C . PRO A 1 88 ? -11.386 -2.765 0.212 1.00 93.94 88 PRO A C 1
ATOM 732 O O . PRO A 1 88 ? -11.063 -3.814 0.760 1.00 93.94 88 PRO A O 1
ATOM 735 N N . ILE A 1 89 ? -12.655 -2.371 0.112 1.00 95.81 89 ILE A N 1
ATOM 736 C CA . ILE A 1 89 ? -13.812 -3.124 0.590 1.00 95.81 89 ILE A CA 1
ATOM 737 C C . ILE A 1 89 ? -14.881 -3.149 -0.495 1.00 95.81 89 ILE A C 1
ATOM 739 O O . ILE A 1 89 ? -14.999 -2.195 -1.280 1.00 95.81 89 ILE A O 1
ATOM 743 N N . ASP A 1 90 ? -15.665 -4.219 -0.490 1.00 90.88 90 ASP A N 1
ATOM 744 C CA . ASP A 1 90 ? -16.811 -4.383 -1.371 1.00 90.88 90 ASP A CA 1
ATOM 745 C C . ASP A 1 90 ? -18.007 -3.572 -0.815 1.00 90.88 90 ASP A C 1
ATOM 747 O O . ASP A 1 90 ? -18.208 -3.463 0.394 1.00 90.88 90 ASP A O 1
ATOM 751 N N . GLY A 1 91 ? -18.808 -2.962 -1.693 1.00 88.44 91 GLY A N 1
ATOM 752 C CA . GLY A 1 91 ? -20.023 -2.238 -1.299 1.00 88.44 91 GLY A CA 1
ATOM 753 C C . GLY A 1 91 ? -19.814 -0.819 -0.743 1.00 88.44 91 GLY A C 1
ATOM 754 O O . GLY A 1 91 ? -18.919 -0.073 -1.153 1.00 88.44 91 GLY A O 1
ATOM 755 N N . LYS A 1 92 ? -20.729 -0.388 0.139 1.00 91.12 92 LYS A N 1
ATOM 756 C CA . LYS A 1 92 ? -20.786 0.996 0.637 1.00 91.12 92 LYS A CA 1
ATOM 757 C C . LYS A 1 92 ? -19.714 1.236 1.698 1.00 91.12 92 LYS A C 1
ATOM 759 O O . LYS A 1 92 ? -19.745 0.654 2.774 1.00 91.12 92 LYS A O 1
ATOM 764 N N . LYS A 1 93 ? -18.834 2.201 1.435 1.00 92.19 93 LYS A N 1
ATOM 765 C CA . LYS A 1 93 ? -17.802 2.638 2.379 1.00 92.19 93 LYS A CA 1
ATOM 766 C C . LYS A 1 93 ? -18.382 3.562 3.452 1.00 92.19 93 LYS A C 1
ATOM 768 O O . LYS A 1 93 ? -18.720 4.709 3.161 1.00 92.19 93 LYS A O 1
ATOM 773 N N . VAL A 1 94 ? -18.471 3.072 4.688 1.00 95.75 94 VAL A N 1
ATOM 774 C CA . VAL A 1 94 ? -18.873 3.863 5.861 1.00 95.75 94 VAL A CA 1
ATOM 775 C C . VAL A 1 94 ? -17.626 4.225 6.660 1.00 95.75 94 VAL A C 1
ATOM 777 O O . VAL A 1 94 ? -16.982 3.366 7.250 1.00 95.75 94 VAL A O 1
ATOM 780 N N . ILE A 1 95 ? -17.263 5.508 6.648 1.00 95.75 95 ILE A N 1
ATOM 781 C CA . ILE A 1 95 ? -16.111 6.021 7.396 1.00 95.75 95 ILE A CA 1
ATOM 782 C C . ILE A 1 95 ? -16.572 6.359 8.812 1.00 95.75 95 ILE A C 1
ATOM 784 O O . ILE A 1 95 ? -17.366 7.283 8.994 1.00 95.75 95 ILE A O 1
ATOM 788 N N . THR A 1 96 ? -16.052 5.646 9.804 1.00 96.06 96 THR A N 1
ATOM 789 C CA . THR A 1 96 ? -16.349 5.884 11.226 1.00 96.06 96 THR A CA 1
ATOM 790 C C . THR A 1 96 ? -15.418 6.933 11.830 1.00 96.06 96 THR A C 1
ATOM 792 O O . THR A 1 96 ? -15.793 7.633 12.770 1.00 96.06 96 THR A O 1
ATOM 795 N N . SER A 1 97 ? -14.221 7.101 11.258 1.00 93.94 97 SER A N 1
ATOM 796 C CA . SER A 1 97 ? -13.221 8.074 11.705 1.00 93.94 97 SER A CA 1
ATOM 797 C C . SER A 1 97 ? -12.373 8.567 10.534 1.00 93.94 97 SER A C 1
ATOM 799 O O . SER A 1 97 ? -11.890 7.780 9.720 1.00 93.94 97 SER A O 1
ATOM 801 N N . ARG A 1 98 ? -12.181 9.885 10.433 1.00 94.81 98 ARG A N 1
ATOM 802 C CA . ARG A 1 98 ? -11.426 10.526 9.341 1.00 94.81 98 ARG A CA 1
ATOM 803 C C . ARG A 1 98 ? -9.955 10.736 9.710 1.00 94.81 98 ARG A C 1
ATOM 805 O O . ARG A 1 98 ? -9.605 10.799 10.890 1.00 94.81 98 ARG A O 1
ATOM 812 N N . TYR A 1 99 ? -9.116 10.903 8.690 1.00 94.50 99 TYR A N 1
ATOM 813 C CA . TYR A 1 99 ? -7.741 11.382 8.832 1.00 94.50 99 TYR A CA 1
ATOM 814 C C . TYR A 1 99 ? -7.724 12.795 9.432 1.00 94.50 99 TYR A C 1
ATOM 816 O O . TYR A 1 99 ? -8.587 13.612 9.106 1.00 94.50 99 TYR A O 1
ATOM 824 N N . GLY A 1 100 ? -6.736 13.094 10.278 1.00 93.69 100 GLY A N 1
ATOM 825 C CA . GLY A 1 100 ? -6.547 14.432 10.849 1.00 93.69 100 GLY A CA 1
ATOM 826 C C . GLY A 1 100 ? -6.284 14.443 12.354 1.00 93.69 100 GLY A C 1
ATOM 827 O O . GLY A 1 100 ? -5.966 13.425 12.961 1.00 93.69 100 GLY A O 1
ATOM 828 N N . TRP A 1 101 ? -6.375 15.615 12.980 1.00 93.69 101 TRP A N 1
ATOM 829 C CA . TRP A 1 101 ? -6.053 15.786 14.399 1.00 93.69 101 TRP A CA 1
ATOM 830 C C . TRP A 1 101 ? -7.197 15.323 15.311 1.00 93.69 101 TRP A C 1
ATOM 832 O O . TRP A 1 101 ? -8.326 15.791 15.173 1.00 93.69 101 TRP A O 1
ATOM 842 N N . ARG A 1 102 ? -6.918 14.441 16.284 1.00 88.25 102 ARG A N 1
ATOM 843 C CA . ARG A 1 102 ? -7.904 14.004 17.288 1.00 88.25 102 ARG A CA 1
ATOM 844 C C . ARG A 1 102 ? -7.277 13.759 18.654 1.00 88.25 102 ARG A C 1
ATOM 846 O O . ARG A 1 102 ? -6.247 13.105 18.773 1.00 88.25 102 ARG A O 1
ATOM 853 N N . ARG A 1 103 ? -7.939 14.234 19.716 1.00 88.88 103 ARG A N 1
ATOM 854 C CA . ARG A 1 103 ? -7.551 13.970 21.119 1.00 88.88 103 ARG A CA 1
ATOM 855 C C . ARG A 1 103 ? -6.054 14.226 21.391 1.00 88.88 103 ARG A C 1
ATOM 857 O O . ARG A 1 103 ? -5.386 13.425 22.039 1.00 88.88 103 ARG A O 1
ATOM 864 N N . GLY A 1 104 ? -5.528 15.322 20.840 1.00 93.25 104 GLY A N 1
ATOM 865 C CA . GLY A 1 104 ? -4.135 15.745 21.020 1.00 93.25 104 GLY A CA 1
ATOM 866 C C . GLY A 1 104 ? -3.090 14.962 20.216 1.00 93.25 104 GLY A C 1
ATOM 867 O O . GLY A 1 104 ? -1.902 15.154 20.454 1.00 93.25 104 GLY A O 1
ATOM 868 N N . ARG A 1 105 ? -3.489 14.078 19.289 1.00 90.88 105 ARG A N 1
ATOM 869 C CA . ARG A 1 105 ? -2.573 13.338 18.406 1.00 90.88 105 ARG A CA 1
ATOM 870 C C . ARG A 1 105 ? -3.094 13.288 16.969 1.00 90.88 105 ARG A C 1
ATOM 872 O O . ARG A 1 105 ? -4.294 13.379 16.720 1.00 90.88 105 ARG A O 1
ATOM 879 N N . ALA A 1 106 ? -2.187 13.113 16.013 1.00 91.31 106 ALA A N 1
ATOM 880 C CA . ALA A 1 106 ? -2.552 12.924 14.614 1.00 91.31 106 ALA A CA 1
ATOM 881 C C . ALA A 1 106 ? -3.103 11.508 14.370 1.00 91.31 106 ALA A C 1
ATOM 883 O O . ALA A 1 106 ? -2.476 10.516 14.738 1.00 91.31 106 ALA A O 1
ATOM 884 N N . HIS A 1 107 ? -4.256 11.420 13.712 1.00 92.88 107 HIS A N 1
ATOM 885 C CA . HIS A 1 107 ? -4.788 10.199 13.128 1.00 92.88 107 HIS A CA 1
ATOM 886 C C . HIS A 1 107 ? -4.227 10.030 11.717 1.00 92.88 107 HIS A C 1
ATOM 888 O O . HIS A 1 107 ? -4.563 10.800 10.821 1.00 92.88 107 HIS A O 1
ATOM 894 N N . GLN A 1 108 ? -3.360 9.036 11.531 1.00 89.94 108 GLN A N 1
ATOM 895 C CA . GLN A 1 108 ? -2.589 8.840 10.298 1.00 89.94 108 GLN A CA 1
ATOM 896 C C . GLN A 1 108 ? -3.313 7.976 9.247 1.00 89.94 108 GLN A C 1
ATOM 898 O O . GLN A 1 108 ? -2.680 7.486 8.317 1.00 89.94 108 GLN A O 1
ATOM 903 N N . GLY A 1 109 ? -4.628 7.789 9.383 1.00 91.31 109 GLY A N 1
ATOM 904 C CA . GLY A 1 109 ? -5.444 6.975 8.484 1.00 91.31 109 GLY A CA 1
ATOM 905 C C . GLY A 1 109 ? -6.936 7.281 8.612 1.00 91.31 109 GLY A C 1
ATOM 906 O O . GLY A 1 109 ? -7.326 8.248 9.268 1.00 91.31 109 GLY A O 1
ATOM 907 N N . ILE A 1 110 ? -7.760 6.459 7.966 1.00 94.06 110 ILE A N 1
ATOM 908 C CA . ILE A 1 110 ? -9.218 6.453 8.120 1.00 94.06 110 ILE A CA 1
ATOM 909 C C . ILE A 1 110 ? -9.658 5.113 8.708 1.00 94.06 110 ILE A C 1
ATOM 911 O O . ILE A 1 110 ? -9.070 4.085 8.376 1.00 94.06 110 ILE A O 1
ATOM 915 N N . ASP A 1 111 ? -10.718 5.133 9.512 1.00 95.00 111 ASP A N 1
ATOM 916 C CA . ASP A 1 111 ? -11.353 3.916 10.018 1.00 95.00 111 ASP A CA 1
ATOM 917 C C . ASP A 1 111 ? -12.636 3.666 9.218 1.00 95.00 111 ASP A C 1
ATOM 919 O O . ASP A 1 111 ? -13.456 4.574 9.025 1.00 95.00 111 ASP A O 1
ATOM 923 N N . ILE A 1 112 ? -12.783 2.440 8.721 1.00 95.94 112 ILE A N 1
ATOM 924 C CA . ILE A 1 112 ? -13.925 1.987 7.925 1.00 95.94 112 ILE A CA 1
ATOM 925 C C . ILE A 1 112 ? -14.674 0.938 8.742 1.00 95.94 112 ILE A C 1
ATOM 927 O O . ILE A 1 112 ? -14.047 0.072 9.349 1.00 95.94 112 ILE A O 1
ATOM 931 N N . ASP A 1 113 ? -16.001 1.038 8.763 1.00 96.38 113 ASP A N 1
ATOM 932 C CA . ASP A 1 113 ? -16.851 0.049 9.422 1.00 96.38 113 ASP A CA 1
ATOM 933 C C . ASP A 1 113 ? -16.799 -1.293 8.683 1.00 96.38 113 ASP A C 1
ATOM 935 O O . ASP A 1 113 ? -17.016 -1.334 7.470 1.00 96.38 113 ASP A O 1
ATOM 939 N N . LEU A 1 114 ? -16.490 -2.364 9.416 1.00 95.44 114 LEU A N 1
ATOM 940 C CA . LEU A 1 114 ? -16.380 -3.736 8.919 1.00 95.44 114 LEU A CA 1
ATOM 941 C C . LEU A 1 114 ? -16.862 -4.723 9.981 1.00 95.44 114 LEU A C 1
ATOM 943 O O . LEU A 1 114 ? -16.685 -4.506 11.182 1.00 95.44 114 LEU A O 1
ATOM 947 N N . VAL A 1 115 ? -17.395 -5.853 9.526 1.00 94.62 115 VAL A N 1
ATOM 948 C CA . VAL A 1 115 ? -17.744 -6.996 10.369 1.00 94.62 115 VAL A CA 1
ATOM 949 C C . VAL A 1 115 ? -16.608 -8.017 10.331 1.00 94.62 115 VAL A C 1
ATOM 951 O O . VAL A 1 115 ? -15.977 -8.254 9.301 1.00 94.62 115 VAL A O 1
ATOM 954 N N . THR A 1 116 ? -16.314 -8.647 11.471 1.00 95.31 116 THR A N 1
ATOM 955 C CA . THR A 1 116 ? -15.299 -9.707 11.541 1.00 95.31 116 THR A CA 1
ATOM 956 C C . THR A 1 116 ? -15.605 -10.810 10.526 1.00 95.31 116 THR A C 1
ATOM 958 O O . THR A 1 116 ? -16.632 -11.476 10.628 1.00 95.31 116 THR A O 1
ATOM 961 N N . GLY A 1 117 ? -14.678 -11.028 9.590 1.00 93.94 117 GLY A N 1
ATOM 962 C CA . GLY A 1 117 ? -14.829 -11.980 8.486 1.00 93.94 117 GLY A CA 1
ATOM 963 C C . GLY A 1 117 ? -14.956 -11.316 7.114 1.00 93.94 117 GLY A C 1
ATOM 964 O O . GLY A 1 117 ? -14.747 -11.995 6.109 1.00 93.94 117 GLY A O 1
ATOM 965 N N . ASP A 1 118 ? -15.218 -10.007 7.062 1.00 94.94 118 ASP A N 1
ATOM 966 C CA . ASP A 1 118 ? -15.249 -9.256 5.808 1.00 94.94 118 ASP A CA 1
ATOM 967 C C . ASP A 1 118 ? -13.899 -9.307 5.083 1.00 94.94 118 ASP A C 1
ATOM 969 O O . ASP A 1 118 ? -12.819 -9.288 5.684 1.00 94.94 118 ASP A O 1
ATOM 973 N N . SER A 1 119 ? -13.968 -9.363 3.754 1.00 94.81 119 SER A N 1
ATOM 974 C CA . SER A 1 119 ? -12.782 -9.361 2.901 1.00 94.81 119 SER A CA 1
ATOM 975 C C . SER A 1 119 ? -12.246 -7.944 2.713 1.00 94.81 119 SER A C 1
ATOM 977 O O . SER A 1 119 ? -12.989 -7.026 2.371 1.00 94.81 119 SER A O 1
ATOM 979 N N . VAL A 1 120 ? -10.931 -7.790 2.872 1.00 95.19 120 VAL A N 1
ATOM 980 C CA . VAL A 1 120 ? -10.207 -6.540 2.612 1.00 95.19 120 VAL A CA 1
ATOM 981 C C . VAL A 1 120 ? -9.188 -6.777 1.501 1.00 95.19 120 VAL A C 1
ATOM 983 O O . VAL A 1 120 ? -8.444 -7.759 1.530 1.00 95.19 120 VAL A O 1
ATOM 986 N N . ARG A 1 121 ? -9.159 -5.880 0.514 1.00 93.62 121 ARG A N 1
ATOM 987 C CA . ARG A 1 121 ? -8.320 -5.948 -0.690 1.00 93.62 121 ARG A CA 1
ATOM 988 C C . ARG A 1 121 ? -7.334 -4.781 -0.734 1.00 93.62 121 ARG A C 1
ATOM 990 O O . ARG A 1 121 ? -7.545 -3.742 -0.109 1.00 93.62 121 ARG A O 1
ATOM 997 N N . THR A 1 122 ? -6.249 -4.945 -1.486 1.00 94.00 122 THR A N 1
ATOM 998 C CA . THR A 1 122 ? -5.298 -3.856 -1.743 1.00 94.00 122 THR A CA 1
ATOM 999 C C . THR A 1 122 ? -5.901 -2.871 -2.738 1.00 94.00 122 THR A C 1
ATOM 1001 O O . THR A 1 122 ? -6.656 -3.260 -3.623 1.00 94.00 122 THR A O 1
ATOM 1004 N N . MET A 1 123 ? -5.581 -1.586 -2.589 1.00 90.44 123 MET A N 1
ATOM 1005 C CA . MET A 1 123 ? -6.130 -0.535 -3.459 1.00 90.44 123 MET A CA 1
ATOM 1006 C C . MET A 1 123 ? -5.399 -0.430 -4.802 1.00 90.44 123 MET A C 1
ATOM 1008 O O . MET A 1 123 ? -5.973 0.072 -5.762 1.00 90.44 123 MET A O 1
ATOM 1012 N N . PHE A 1 124 ? -4.153 -0.911 -4.851 1.00 88.38 124 PHE A N 1
ATOM 1013 C CA . PHE A 1 124 ? -3.295 -0.944 -6.033 1.00 88.38 124 PHE A CA 1
ATOM 1014 C C . PHE A 1 124 ? -2.453 -2.228 -6.047 1.00 88.38 124 PHE A C 1
ATOM 1016 O O . PHE A 1 124 ? -2.312 -2.904 -5.015 1.00 88.38 124 PHE A O 1
ATOM 1023 N N . ASP A 1 125 ? -1.840 -2.518 -7.194 1.00 88.06 125 ASP A N 1
ATOM 1024 C CA . ASP A 1 125 ? -0.859 -3.593 -7.348 1.00 88.06 125 ASP A CA 1
ATOM 1025 C C . ASP A 1 125 ? 0.407 -3.317 -6.535 1.00 88.06 125 ASP A C 1
ATOM 1027 O O . ASP A 1 125 ? 0.837 -2.172 -6.358 1.00 88.06 125 ASP A O 1
ATOM 1031 N N . GLY A 1 126 ? 1.026 -4.371 -6.011 1.00 89.94 126 GLY A N 1
ATOM 1032 C CA . GLY A 1 126 ? 2.209 -4.215 -5.180 1.00 89.94 126 GLY A CA 1
ATOM 1033 C C . GLY A 1 126 ? 2.702 -5.506 -4.551 1.00 89.94 126 GLY A C 1
ATOM 1034 O O . GLY A 1 126 ? 2.219 -6.598 -4.842 1.00 89.94 126 GLY A O 1
ATOM 1035 N N . ILE A 1 127 ? 3.674 -5.358 -3.653 1.00 92.25 127 ILE A N 1
ATOM 1036 C CA . ILE A 1 127 ? 4.289 -6.463 -2.918 1.00 92.25 127 ILE A CA 1
ATOM 1037 C C . ILE A 1 127 ? 4.032 -6.276 -1.423 1.00 92.25 127 ILE A C 1
ATOM 1039 O O . ILE A 1 127 ? 4.262 -5.200 -0.862 1.00 92.25 127 ILE A O 1
ATOM 1043 N N . VAL A 1 128 ? 3.574 -7.340 -0.761 1.00 94.81 128 VAL A N 1
ATOM 1044 C CA . VAL A 1 128 ? 3.442 -7.376 0.700 1.00 94.81 128 VAL A CA 1
ATOM 1045 C C . VAL A 1 128 ? 4.834 -7.264 1.323 1.00 94.81 128 VAL A C 1
ATOM 1047 O O . VAL A 1 128 ? 5.667 -8.154 1.168 1.00 94.81 128 VAL A O 1
ATOM 1050 N N . ARG A 1 129 ? 5.082 -6.171 2.049 1.00 94.31 129 ARG A N 1
ATOM 1051 C CA . ARG A 1 129 ? 6.336 -5.939 2.780 1.00 94.31 129 ARG A CA 1
ATOM 1052 C C . ARG A 1 129 ? 6.274 -6.503 4.196 1.00 94.31 129 ARG A C 1
ATOM 1054 O O . ARG A 1 129 ? 7.254 -7.050 4.690 1.00 94.31 129 ARG A O 1
ATOM 1061 N N . PHE A 1 130 ? 5.129 -6.347 4.858 1.00 95.12 130 PHE A N 1
ATOM 1062 C CA . PHE A 1 130 ? 4.938 -6.692 6.265 1.00 95.12 130 PHE A CA 1
ATOM 1063 C C . PHE A 1 130 ? 3.552 -7.310 6.472 1.00 95.12 130 PHE A C 1
ATOM 1065 O O . PHE A 1 130 ? 2.571 -6.760 5.985 1.00 95.12 130 PHE A O 1
ATOM 1072 N N . ALA A 1 131 ? 3.465 -8.425 7.200 1.00 96.56 131 ALA A N 1
ATOM 1073 C CA . ALA A 1 131 ? 2.206 -9.095 7.539 1.00 96.56 131 ALA A CA 1
ATOM 1074 C C . ALA A 1 131 ? 2.320 -9.766 8.917 1.00 96.56 131 ALA A C 1
ATOM 1076 O O . ALA A 1 131 ? 2.605 -10.960 9.021 1.00 96.56 131 ALA A O 1
ATOM 1077 N N . ARG A 1 132 ? 2.197 -8.983 9.994 1.00 95.94 132 ARG A N 1
ATOM 1078 C CA . ARG A 1 132 ? 2.373 -9.467 11.377 1.00 95.94 132 ARG A CA 1
ATOM 1079 C C . ARG A 1 132 ? 1.489 -8.700 12.359 1.00 95.94 132 ARG A C 1
ATOM 1081 O O . ARG A 1 132 ? 0.859 -7.699 12.022 1.00 95.94 132 ARG A O 1
ATOM 1088 N N . TYR A 1 133 ? 1.463 -9.179 13.599 1.00 95.56 133 TYR A N 1
ATOM 1089 C CA . TYR A 1 133 ? 0.874 -8.463 14.725 1.00 95.56 133 TYR A CA 1
ATOM 1090 C C . TYR A 1 133 ? 1.812 -7.355 15.231 1.00 95.56 133 TYR A C 1
ATOM 1092 O O . TYR A 1 133 ? 3.023 -7.555 15.302 1.00 95.56 133 TYR A O 1
ATOM 1100 N N . SER A 1 134 ? 1.247 -6.213 15.621 1.00 90.94 134 SER A N 1
ATOM 1101 C CA . SER A 1 134 ? 1.944 -5.087 16.244 1.00 90.94 134 SER A CA 1
ATOM 1102 C C . SER A 1 134 ? 1.151 -4.562 17.440 1.00 90.94 134 SER A C 1
ATOM 1104 O O . SER A 1 134 ? -0.078 -4.442 17.395 1.00 90.94 134 SER A O 1
ATOM 1106 N N . SER A 1 135 ? 1.858 -4.208 18.514 1.00 91.12 135 SER A N 1
ATOM 1107 C CA . SER A 1 135 ? 1.236 -3.585 19.684 1.00 91.12 135 SER A CA 1
ATOM 1108 C C . SER A 1 135 ? 0.611 -2.234 19.306 1.00 91.12 135 SER A C 1
ATOM 1110 O O . SER A 1 135 ? 1.226 -1.414 18.622 1.00 91.12 135 SER A O 1
ATOM 1112 N N . GLY A 1 136 ? -0.638 -2.014 19.718 1.00 88.75 136 GLY A N 1
ATOM 1113 C CA . GLY A 1 136 ? -1.407 -0.792 19.450 1.00 88.75 136 GLY A CA 1
ATOM 1114 C C . GLY A 1 136 ? -2.206 -0.775 18.140 1.00 88.75 136 GLY A C 1
ATOM 1115 O O . GLY A 1 136 ? -3.173 -0.027 18.059 1.00 88.75 136 GLY A O 1
ATOM 1116 N N . HIS A 1 137 ? -1.860 -1.611 17.155 1.00 90.19 137 HIS A N 1
ATOM 1117 C CA . HIS A 1 137 ? -2.541 -1.657 15.848 1.00 90.19 137 HIS A CA 1
ATOM 1118 C C . HIS A 1 137 ? -3.174 -3.021 15.531 1.00 90.19 137 HIS A C 1
ATOM 1120 O O . HIS A 1 137 ? -3.987 -3.125 14.619 1.00 90.19 137 HIS A O 1
ATOM 1126 N N . GLY A 1 138 ? -2.807 -4.081 16.256 1.00 94.88 138 GLY A N 1
ATOM 1127 C CA . GLY A 1 138 ? -3.306 -5.425 15.987 1.00 94.88 138 GLY A CA 1
ATOM 1128 C C . GLY A 1 138 ? -2.602 -6.077 14.796 1.00 94.88 138 GLY A C 1
ATOM 1129 O O . GLY A 1 138 ? -1.387 -5.958 14.640 1.00 94.88 138 GLY A O 1
ATOM 1130 N N . ARG A 1 139 ? -3.348 -6.819 13.971 1.00 95.75 139 ARG A N 1
ATOM 1131 C CA . ARG A 1 139 ? -2.814 -7.460 12.757 1.00 95.75 139 ARG A CA 1
ATOM 1132 C C . ARG A 1 139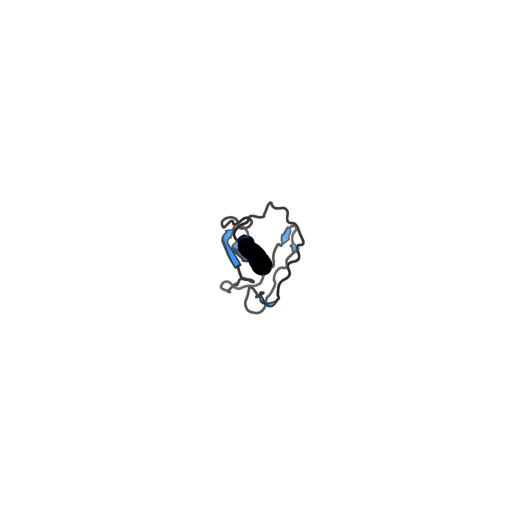 ? -2.709 -6.420 11.645 1.00 95.75 139 ARG A C 1
ATOM 1134 O O . ARG A 1 139 ? -3.722 -5.859 11.248 1.00 95.75 139 ARG A O 1
ATOM 1141 N N . ILE A 1 140 ? -1.502 -6.198 11.132 1.00 95.50 140 ILE A N 1
ATOM 1142 C CA . ILE A 1 140 ? -1.249 -5.238 10.055 1.00 95.50 140 ILE A CA 1
ATOM 1143 C C . ILE A 1 140 ? -0.704 -5.975 8.838 1.00 95.50 140 ILE A C 1
ATOM 1145 O O . ILE A 1 140 ? 0.209 -6.797 8.957 1.00 95.50 140 ILE A O 1
ATOM 1149 N N . VAL A 1 141 ? -1.214 -5.602 7.667 1.00 96.25 141 VAL A N 1
ATOM 1150 C CA . VAL A 1 141 ? -0.595 -5.888 6.374 1.00 96.25 141 VAL A CA 1
ATOM 1151 C C . VAL A 1 141 ? -0.165 -4.564 5.752 1.00 96.25 141 VAL A C 1
ATOM 1153 O O . VAL A 1 141 ? -0.964 -3.636 5.663 1.00 96.25 141 VAL A O 1
ATOM 1156 N N . ILE A 1 142 ? 1.097 -4.461 5.342 1.00 94.62 142 ILE A N 1
ATOM 1157 C CA . ILE A 1 142 ? 1.623 -3.304 4.615 1.00 94.62 142 ILE A CA 1
ATOM 1158 C C . ILE A 1 142 ? 2.073 -3.767 3.243 1.00 94.62 142 ILE A C 1
ATOM 1160 O O . ILE A 1 142 ? 2.945 -4.631 3.117 1.00 94.62 142 ILE A O 1
ATOM 1164 N N . VAL A 1 143 ? 1.492 -3.145 2.226 1.00 93.75 143 VAL A N 1
ATOM 1165 C CA . VAL A 1 143 ? 1.804 -3.369 0.818 1.00 93.75 143 VAL A CA 1
ATOM 1166 C C . VAL A 1 143 ? 2.551 -2.151 0.308 1.00 93.75 143 VAL A C 1
ATOM 1168 O O . VAL A 1 143 ? 2.149 -1.018 0.566 1.00 93.75 143 VAL A O 1
ATOM 1171 N N . ARG A 1 144 ? 3.669 -2.380 -0.379 1.00 90.75 144 ARG A N 1
ATOM 1172 C CA . ARG A 1 144 ? 4.351 -1.331 -1.132 1.00 90.75 144 ARG A CA 1
ATOM 1173 C C . ARG A 1 144 ? 3.868 -1.413 -2.570 1.00 90.75 144 ARG A C 1
ATOM 1175 O O . ARG A 1 144 ? 3.828 -2.509 -3.125 1.00 90.75 144 ARG A O 1
ATOM 1182 N N . HIS A 1 145 ? 3.504 -0.271 -3.135 1.00 86.94 145 HIS A N 1
ATOM 1183 C CA . HIS A 1 145 ? 3.036 -0.148 -4.512 1.00 86.94 14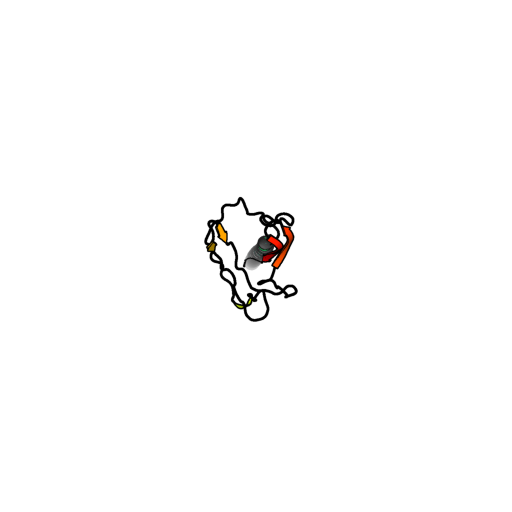5 HIS A CA 1
ATOM 1184 C C . HIS A 1 145 ? 4.169 0.315 -5.423 1.00 86.94 145 HIS A C 1
ATOM 1186 O O . HIS A 1 145 ? 5.164 0.878 -4.956 1.00 86.94 145 HIS A O 1
ATOM 1192 N N . TYR A 1 146 ? 4.041 0.028 -6.712 1.00 80.25 146 TYR A N 1
ATOM 1193 C CA . TYR A 1 146 ? 4.963 0.548 -7.710 1.00 80.25 146 TYR A CA 1
ATOM 1194 C C . TYR A 1 146 ? 4.724 2.056 -7.835 1.00 80.25 146 TYR A C 1
ATOM 1196 O O . TYR A 1 146 ? 3.612 2.478 -8.144 1.00 80.25 146 TYR A O 1
ATOM 1204 N N . ASN A 1 147 ? 5.750 2.860 -7.554 1.00 69.31 147 ASN A N 1
ATOM 1205 C CA . ASN A 1 147 ? 5.709 4.282 -7.879 1.00 69.31 147 ASN A CA 1
ATOM 1206 C C . ASN A 1 147 ? 5.835 4.392 -9.405 1.00 69.31 147 ASN A C 1
ATOM 1208 O O . ASN A 1 147 ? 6.785 3.839 -9.965 1.00 69.31 147 ASN A O 1
ATOM 1212 N N . ALA A 1 148 ? 4.857 5.031 -10.047 1.00 49.16 148 ALA A N 1
ATOM 1213 C CA . ALA A 1 148 ? 4.940 5.417 -11.453 1.00 49.16 148 ALA A CA 1
ATOM 1214 C C . ALA A 1 148 ? 5.915 6.590 -11.626 1.00 49.16 148 ALA A C 1
ATOM 1216 O O . ALA A 1 148 ? 5.977 7.436 -10.703 1.00 49.16 148 ALA A O 1
#

Foldseek 3Di:
DVVVVVVVVVVVVVVVVVVVVVVVVVVVVVVVVVVVVVVVVVVVVVVVVLPCPLCNPQQDQPDPCSCVPPDDDDDDDADDDPVFFDDQFPDDWDWPAQFADDPRDGDHGTDTDDDPPGGTHDGGDFAFRYFQQDPPPGTDTDTRHRRD

Radius of gyration: 33.25 Å; chains: 1; bounding box: 74×30×97 Å